Protein AF-A0AAW0JI49-F1 (afdb_monomer_lite)

Sequence (101 aa):
SPQFNYYNSVLINEKDEKGNYVELGDEFLLEPDAHFSNQRVNISLSSVQLPTNVYNKDPDILNGVYMSEALNPVFVENFQRDPTLTWQYFGSSTGFFRIYP

Foldseek 3Di:
DPLLAFQEPVQACPADPVRHRDRNNDHDQFFQDVLQVRGTFDLQAWHKYADPPDDCPPPVNSVVRVVCRVCRVVSNVVCVVPVNDDKDWDDDPSGMIIIHD

InterPro domains:
  IPR013608 VWA N-terminal [PF08399] (3-101)
  IPR051173 Voltage-dependent calcium channel subunit alpha-2/delta [PTHR10166] (8-101)

Organism: Myodes glareolus (NCBI:txid447135)

pLDDT: mean 92.13, std 10.02, range [36.12, 98.44]

Radius of gyration: 14.14 Å; chains: 1; bounding box: 35×37×39 Å

Secondary structure (DSSP, 8-state):
-------BTTTTT-B-TTSPBPTT------EEETTTTTEEE-SS--EEE--TTS-TT-HHHHHHHHHHTTHHHHHHHHHHH-TT---EEEE-TTS-EEEE-

Structure (mmCIF, N/CA/C/O backbone):
data_AF-A0AAW0JI49-F1
#
_entry.id   AF-A0AAW0JI49-F1
#
loop_
_atom_site.group_PDB
_atom_site.id
_atom_site.type_symbol
_atom_site.label_atom_id
_atom_site.label_alt_id
_atom_site.label_comp_id
_atom_site.label_asym_id
_atom_site.label_entity_id
_atom_site.label_seq_id
_atom_site.pdbx_PDB_ins_code
_atom_site.Cartn_x
_atom_site.Cartn_y
_atom_site.Cartn_z
_atom_site.occupancy
_atom_site.B_iso_or_equiv
_atom_site.auth_seq_id
_atom_site.auth_comp_id
_atom_site.auth_asym_id
_atom_site.auth_atom_id
_atom_site.pdbx_PDB_model_num
ATOM 1 N N . SER A 1 1 ? 3.681 7.645 -23.329 1.00 36.12 1 SER A N 1
ATOM 2 C CA . SER A 1 1 ? 3.910 6.564 -22.353 1.00 36.12 1 SER A CA 1
ATOM 3 C C . SER A 1 1 ? 2.718 6.515 -21.427 1.00 36.12 1 SER A C 1
ATOM 5 O O . SER A 1 1 ? 2.246 7.603 -21.108 1.00 36.12 1 SER A O 1
ATOM 7 N N . PRO A 1 2 ? 2.187 5.346 -21.032 1.00 46.12 2 PRO A N 1
ATOM 8 C CA . PRO A 1 2 ? 1.176 5.331 -19.985 1.00 46.12 2 PRO A CA 1
ATOM 9 C C . PRO A 1 2 ? 1.808 5.964 -18.743 1.00 46.12 2 PRO A C 1
ATOM 11 O O . PRO A 1 2 ? 2.937 5.631 -18.379 1.00 46.12 2 PRO A O 1
ATOM 14 N N . GLN A 1 3 ? 1.135 6.958 -18.183 1.00 55.22 3 GLN A N 1
ATOM 15 C CA . GLN A 1 3 ? 1.529 7.583 -16.932 1.00 55.22 3 GLN A CA 1
ATOM 16 C C . GLN A 1 3 ? 1.044 6.624 -15.842 1.00 55.22 3 GLN A C 1
ATOM 18 O O . GLN A 1 3 ? -0.147 6.563 -15.553 1.00 55.22 3 GLN A O 1
ATOM 23 N N . PHE A 1 4 ? 1.929 5.747 -15.370 1.00 65.00 4 PHE A N 1
ATOM 24 C CA . PHE A 1 4 ? 1.577 4.761 -14.353 1.00 65.00 4 PHE A CA 1
ATOM 25 C C . PHE A 1 4 ? 1.624 5.444 -12.986 1.00 65.00 4 PHE A C 1
ATOM 27 O O . PHE A 1 4 ? 2.675 5.498 -12.351 1.00 65.00 4 PHE A O 1
ATOM 34 N N . ASN A 1 5 ? 0.491 6.010 -12.574 1.00 76.88 5 ASN A N 1
ATOM 35 C CA . ASN A 1 5 ? 0.342 6.637 -11.268 1.00 76.88 5 ASN A CA 1
ATOM 36 C C . ASN A 1 5 ? -0.160 5.592 -10.273 1.00 76.88 5 ASN A C 1
ATOM 38 O O . ASN A 1 5 ? -1.220 5.007 -10.465 1.00 76.88 5 ASN A O 1
ATOM 42 N N . TYR A 1 6 ? 0.604 5.372 -9.211 1.00 89.44 6 TYR A N 1
ATOM 43 C CA . TYR A 1 6 ? 0.181 4.614 -8.042 1.00 89.44 6 TYR A CA 1
ATOM 44 C C . TYR A 1 6 ? 0.592 5.390 -6.790 1.00 89.44 6 TYR A C 1
ATOM 46 O O . TYR A 1 6 ? 1.561 6.150 -6.813 1.00 89.44 6 TYR A O 1
ATOM 54 N N . TYR A 1 7 ? -0.115 5.176 -5.684 1.00 92.38 7 TYR A N 1
ATOM 55 C CA . TYR A 1 7 ? 0.187 5.843 -4.419 1.00 92.38 7 TYR A CA 1
ATOM 56 C C . TYR A 1 7 ? 1.375 5.172 -3.733 1.00 92.38 7 TYR A C 1
ATOM 58 O O . TYR A 1 7 ? 1.233 4.096 -3.154 1.00 92.38 7 TYR A O 1
ATOM 66 N N . ASN A 1 8 ? 2.559 5.779 -3.816 1.00 93.50 8 ASN A N 1
ATOM 67 C CA . ASN A 1 8 ? 3.743 5.282 -3.122 1.00 93.50 8 ASN A CA 1
ATOM 68 C C . ASN A 1 8 ? 3.659 5.640 -1.634 1.00 93.50 8 ASN A C 1
ATOM 70 O O . ASN A 1 8 ? 3.657 6.819 -1.293 1.00 93.50 8 ASN A O 1
ATOM 74 N N . SER A 1 9 ? 3.645 4.642 -0.750 1.00 93.75 9 SER A N 1
ATOM 75 C CA . SER A 1 9 ? 3.434 4.835 0.693 1.00 93.75 9 SER A CA 1
ATOM 76 C C . SER A 1 9 ? 4.450 5.774 1.364 1.00 93.75 9 SER A C 1
ATOM 78 O O . SER A 1 9 ? 4.156 6.323 2.421 1.00 93.75 9 SER A O 1
ATOM 80 N N . VAL A 1 10 ? 5.630 5.980 0.767 1.00 91.62 10 VAL A N 1
ATOM 81 C CA . VAL A 1 10 ? 6.659 6.908 1.270 1.00 91.62 10 VAL A CA 1
ATOM 82 C C . VAL A 1 10 ? 6.454 8.335 0.755 1.00 91.62 10 VAL A C 1
ATOM 84 O O . VAL A 1 10 ? 6.858 9.279 1.424 1.00 91.62 10 VAL A O 1
ATOM 87 N N . LEU A 1 11 ? 5.863 8.496 -0.431 1.00 93.00 11 LEU A N 1
ATOM 88 C CA . LEU A 1 11 ? 5.802 9.779 -1.139 1.00 93.00 11 LEU A CA 1
ATOM 89 C C . LEU A 1 11 ? 4.409 10.407 -1.145 1.00 93.00 11 LEU A C 1
ATOM 91 O O . LEU A 1 11 ? 4.304 11.575 -1.498 1.00 93.00 11 LEU A O 1
ATOM 95 N N . ILE A 1 12 ? 3.352 9.673 -0.779 1.00 94.31 12 ILE A N 1
ATOM 96 C CA . ILE A 1 12 ? 1.986 10.212 -0.739 1.00 94.31 12 ILE A CA 1
ATOM 97 C C . ILE A 1 12 ? 1.939 11.574 -0.040 1.0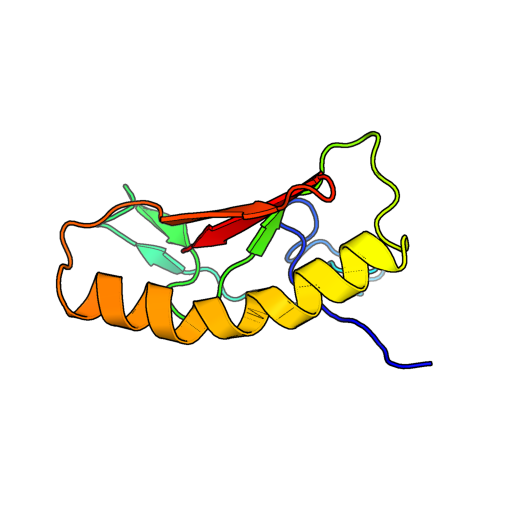0 94.31 12 ILE A C 1
ATOM 99 O O . ILE A 1 12 ? 2.419 11.737 1.080 1.00 94.31 12 ILE A O 1
ATOM 103 N N . ASN A 1 13 ? 1.311 12.546 -0.699 1.00 95.44 13 ASN A N 1
ATOM 104 C CA . ASN A 1 13 ? 1.185 13.928 -0.240 1.00 95.44 13 ASN A CA 1
ATOM 105 C C . ASN A 1 13 ? 2.493 14.738 -0.122 1.00 95.44 13 ASN A C 1
ATOM 107 O O . ASN A 1 13 ? 2.435 15.887 0.325 1.00 95.44 13 ASN A O 1
ATOM 111 N N . GLU A 1 14 ? 3.643 14.203 -0.537 1.00 95.25 14 GLU A N 1
ATOM 112 C CA . GLU A 1 14 ? 4.918 14.923 -0.524 1.00 95.25 14 GLU A CA 1
ATOM 113 C C . GLU A 1 14 ? 4.947 15.997 -1.620 1.00 95.25 14 GLU A C 1
ATOM 115 O O . GLU A 1 14 ? 4.622 15.751 -2.789 1.00 95.25 14 GLU A O 1
ATOM 120 N N . LYS A 1 15 ? 5.357 17.211 -1.242 1.00 95.56 15 LYS A N 1
ATOM 121 C CA . LYS A 1 15 ? 5.436 18.373 -2.135 1.00 95.56 15 LYS A CA 1
ATOM 122 C C . LYS A 1 15 ? 6.852 18.929 -2.192 1.00 95.56 15 LYS A C 1
ATOM 124 O O . LYS A 1 15 ? 7.551 18.968 -1.187 1.00 95.56 15 LYS A O 1
ATOM 129 N N . ASP A 1 16 ? 7.247 19.405 -3.368 1.00 95.94 16 ASP A N 1
ATOM 130 C CA . ASP A 1 16 ? 8.495 20.133 -3.567 1.00 95.94 16 ASP A CA 1
ATOM 131 C C . ASP A 1 16 ? 8.454 21.538 -2.931 1.00 95.94 16 ASP A C 1
ATOM 133 O O . ASP A 1 16 ? 7.416 22.029 -2.481 1.00 95.94 16 ASP A O 1
ATOM 137 N N . GLU A 1 17 ? 9.594 22.234 -2.936 1.00 96.81 17 GLU A N 1
ATOM 138 C CA . GLU A 1 17 ? 9.723 23.603 -2.406 1.00 96.81 17 GLU A CA 1
ATOM 139 C C . GLU A 1 17 ? 8.807 24.627 -3.105 1.00 96.81 17 GLU A C 1
ATOM 141 O O . GLU A 1 17 ? 8.570 25.717 -2.585 1.00 96.81 17 GLU A O 1
ATOM 146 N N . LYS A 1 18 ? 8.293 24.296 -4.296 1.00 96.25 18 LYS A N 1
ATOM 147 C CA . LYS A 1 18 ? 7.379 25.132 -5.082 1.00 96.25 18 LYS A CA 1
ATOM 148 C C . LYS A 1 18 ? 5.909 24.781 -4.822 1.00 96.25 18 LYS A C 1
ATOM 150 O O . LYS A 1 18 ? 5.033 25.430 -5.391 1.00 96.25 18 LYS A O 1
ATOM 155 N N . GLY A 1 19 ? 5.634 23.790 -3.971 1.00 95.62 19 GLY A N 1
ATOM 156 C CA . GLY A 1 19 ? 4.295 23.329 -3.616 1.00 95.62 19 GLY A CA 1
ATOM 157 C C . GLY A 1 19 ? 3.662 22.352 -4.612 1.00 95.62 19 GLY A C 1
ATOM 158 O O . GLY A 1 19 ? 2.470 22.066 -4.478 1.00 95.62 19 GLY A O 1
ATOM 159 N N . ASN A 1 20 ? 4.415 21.836 -5.589 1.00 95.06 20 ASN A N 1
ATOM 160 C CA . ASN A 1 20 ? 3.937 20.803 -6.514 1.00 95.06 20 ASN A CA 1
ATOM 161 C C . ASN A 1 20 ? 4.165 19.417 -5.912 1.00 95.06 20 ASN A C 1
ATOM 163 O O . ASN A 1 20 ? 5.165 19.206 -5.232 1.00 95.06 20 ASN A O 1
ATOM 167 N N . TYR A 1 21 ? 3.284 18.456 -6.192 1.00 92.94 21 TYR A N 1
ATOM 168 C CA . TYR A 1 21 ? 3.533 17.067 -5.804 1.00 92.94 21 TYR A CA 1
ATOM 169 C C . TYR A 1 21 ? 4.787 16.523 -6.492 1.00 92.94 21 TYR A C 1
ATOM 171 O O . TYR A 1 21 ? 5.021 16.779 -7.679 1.00 92.94 21 TYR A O 1
ATOM 179 N N . VAL A 1 22 ? 5.596 15.778 -5.739 1.00 91.94 22 VAL A N 1
ATOM 180 C CA . VAL A 1 22 ? 6.737 15.045 -6.303 1.00 91.94 22 VAL A CA 1
ATOM 181 C C . VAL A 1 22 ? 6.245 13.884 -7.177 1.00 91.94 22 VAL A C 1
ATOM 183 O O . VAL A 1 22 ? 5.076 13.503 -7.133 1.00 91.94 22 VAL A O 1
ATOM 186 N N . GLU A 1 23 ? 7.126 13.289 -7.985 1.00 87.69 23 GLU A N 1
ATOM 187 C CA . GLU A 1 23 ? 6.778 12.085 -8.753 1.00 87.69 23 GLU A CA 1
ATOM 188 C C . GLU A 1 23 ? 6.292 10.969 -7.803 1.00 87.69 23 GLU A C 1
ATOM 190 O O . GLU A 1 23 ? 6.989 10.638 -6.847 1.00 87.69 23 GLU A O 1
ATOM 195 N N . LEU A 1 24 ? 5.106 10.396 -8.072 1.00 87.88 24 LEU A N 1
ATOM 196 C CA . LEU A 1 24 ? 4.382 9.435 -7.211 1.00 87.88 24 LEU A CA 1
ATOM 197 C C . LEU A 1 24 ? 3.904 9.984 -5.855 1.00 87.88 24 LEU A C 1
ATOM 199 O O . LEU A 1 24 ? 3.431 9.212 -5.019 1.00 87.88 24 LEU A O 1
ATOM 203 N N . GLY A 1 25 ? 4.016 11.294 -5.638 1.00 87.75 25 GLY A N 1
ATOM 204 C CA . GLY A 1 25 ? 3.564 11.960 -4.421 1.00 87.75 25 GLY A CA 1
ATOM 205 C C . GLY A 1 25 ? 2.153 12.530 -4.488 1.00 87.75 25 GLY A C 1
ATOM 206 O O . GLY A 1 25 ? 1.801 13.326 -3.623 1.00 87.75 25 GLY A O 1
ATOM 207 N N . ASP A 1 26 ? 1.372 12.140 -5.503 1.00 89.62 26 ASP A N 1
ATOM 208 C CA . ASP A 1 26 ? -0.004 12.588 -5.747 1.00 89.62 26 ASP A CA 1
ATOM 209 C C . ASP A 1 26 ? -0.863 12.639 -4.471 1.00 89.62 26 ASP A C 1
ATOM 211 O O . ASP A 1 26 ? -0.636 11.916 -3.494 1.00 89.62 26 ASP A O 1
ATOM 215 N N . GLU A 1 27 ? -1.890 13.494 -4.502 1.00 93.31 27 GLU A N 1
ATOM 216 C CA . GLU A 1 27 ? -2.813 13.652 -3.382 1.00 93.31 27 GLU A CA 1
ATOM 217 C C . GLU A 1 27 ? -3.468 12.319 -3.010 1.00 93.31 27 GLU A C 1
ATOM 219 O O . GLU A 1 27 ? -4.150 11.679 -3.815 1.00 93.31 27 GLU A O 1
ATOM 224 N N . PHE A 1 28 ? -3.290 11.937 -1.750 1.00 94.56 28 PHE A N 1
ATOM 225 C CA . PHE A 1 28 ? -3.904 10.769 -1.152 1.00 94.56 28 PHE A CA 1
ATOM 226 C C . PHE A 1 28 ? -4.636 11.211 0.109 1.00 94.56 28 PHE A C 1
ATOM 228 O O . PHE A 1 28 ? -4.017 11.547 1.122 1.00 94.56 28 PHE A O 1
ATOM 235 N N . LEU A 1 29 ? -5.967 11.262 0.032 1.00 95.69 29 LEU A N 1
ATOM 236 C CA . LEU A 1 29 ? -6.800 11.723 1.138 1.00 95.69 29 LEU A CA 1
ATOM 237 C C . LEU A 1 29 ? -6.679 10.748 2.309 1.00 95.69 29 LEU A C 1
ATOM 239 O O . LEU A 1 29 ? -7.007 9.571 2.175 1.00 95.69 29 LEU A O 1
ATOM 243 N N . LEU A 1 30 ? -6.192 11.248 3.441 1.00 96.94 30 LEU A N 1
ATOM 244 C CA . LEU A 1 30 ? -6.030 10.475 4.663 1.00 96.94 30 LEU A CA 1
ATOM 245 C C . LEU A 1 30 ? -6.849 11.113 5.780 1.00 96.94 30 LEU A C 1
ATOM 247 O O . LEU A 1 30 ? -6.648 12.286 6.117 1.00 96.94 30 LEU A O 1
ATOM 251 N N . GLU A 1 31 ? -7.716 10.321 6.395 1.00 97.56 31 GLU A N 1
ATOM 252 C CA . GLU A 1 31 ? -8.583 10.757 7.487 1.00 97.56 31 GLU A CA 1
ATOM 253 C C . GLU A 1 31 ? -8.253 9.982 8.767 1.00 97.56 31 GLU A C 1
ATOM 255 O O . GLU A 1 31 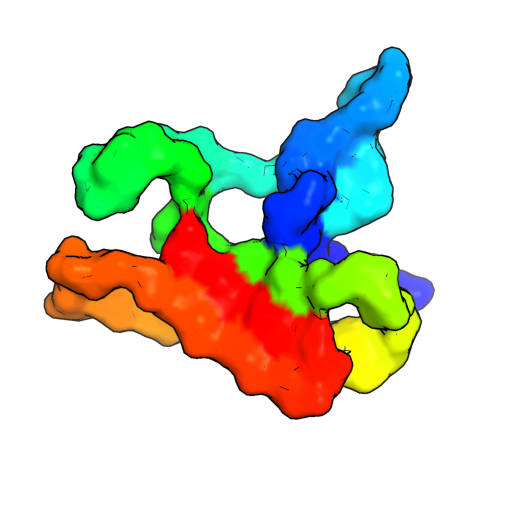? -7.899 8.803 8.692 1.00 97.56 31 GLU A O 1
ATOM 260 N N . PRO A 1 32 ? -8.302 10.620 9.953 1.00 97.88 32 PRO A N 1
ATOM 261 C CA . PRO A 1 32 ? -8.139 9.906 11.213 1.00 97.88 32 PRO A CA 1
ATOM 262 C C . PRO A 1 32 ? -9.250 8.872 11.386 1.00 97.88 32 PRO A C 1
ATOM 264 O O . PRO A 1 32 ? -10.427 9.226 11.345 1.00 97.88 32 PRO A O 1
ATOM 267 N N . ASP A 1 33 ? -8.876 7.625 11.655 1.00 97.12 33 ASP A N 1
ATOM 268 C CA . ASP A 1 33 ? -9.834 6.545 11.875 1.00 97.12 33 ASP A CA 1
ATOM 269 C C . ASP A 1 33 ? -9.628 5.895 13.253 1.00 97.12 33 ASP A C 1
ATOM 271 O O . ASP A 1 33 ? -8.540 5.415 13.585 1.00 97.12 33 ASP A O 1
ATOM 275 N N . ALA A 1 34 ? -10.679 5.883 14.079 1.00 96.19 34 ALA A N 1
ATOM 276 C CA . ALA A 1 34 ? -10.630 5.358 15.443 1.00 96.19 34 ALA A CA 1
ATOM 277 C C . ALA A 1 34 ? -10.321 3.852 15.501 1.00 96.19 34 ALA A C 1
ATOM 279 O O . ALA A 1 34 ? -9.680 3.401 16.453 1.00 96.19 34 ALA A O 1
ATOM 280 N N . HIS A 1 35 ? -10.726 3.086 14.485 1.00 96.38 35 HIS A N 1
ATOM 281 C CA . HIS A 1 35 ? -10.429 1.658 14.365 1.00 96.38 35 HIS A CA 1
ATOM 282 C C . HIS A 1 35 ? -8.929 1.412 14.176 1.00 96.38 35 HIS A C 1
ATOM 284 O O . HIS A 1 35 ? -8.354 0.495 14.761 1.00 96.38 35 HIS A O 1
ATOM 290 N N . PHE A 1 36 ? -8.255 2.313 13.461 1.00 96.31 36 PHE A N 1
ATOM 291 C CA . PHE A 1 36 ? -6.807 2.288 13.251 1.00 96.31 36 PHE A CA 1
ATOM 292 C C . PHE A 1 36 ? -6.051 3.139 14.277 1.00 96.31 36 PHE A C 1
ATOM 294 O O . PHE A 1 36 ? -5.010 3.718 13.979 1.00 96.31 36 PHE A O 1
ATOM 301 N N . SER A 1 37 ? -6.545 3.213 15.518 1.00 96.00 37 SER A N 1
ATOM 302 C CA . SER A 1 37 ? -5.899 3.970 16.605 1.00 96.00 37 SER A CA 1
ATOM 303 C C . SER A 1 37 ? -5.707 5.462 16.281 1.00 96.00 37 SER A C 1
ATOM 305 O O . SER A 1 37 ? -4.701 6.063 16.659 1.00 96.00 37 SER A O 1
ATOM 307 N N . ASN A 1 38 ? -6.672 6.060 15.574 1.00 96.19 38 ASN A N 1
ATOM 308 C CA . ASN A 1 38 ? -6.648 7.431 15.048 1.00 96.19 38 ASN A CA 1
ATOM 309 C C . ASN A 1 38 ? -5.489 7.716 14.078 1.00 96.19 38 ASN A C 1
ATOM 311 O O . ASN A 1 38 ? -5.151 8.881 13.844 1.00 96.19 38 ASN A O 1
ATOM 315 N N . GLN A 1 39 ? -4.879 6.675 13.500 1.00 96.75 39 GLN A N 1
ATOM 316 C CA . GLN A 1 39 ? -3.968 6.852 12.376 1.00 96.75 39 GLN A CA 1
ATOM 317 C C . GLN A 1 39 ? -4.738 7.417 11.184 1.00 96.75 39 GLN A C 1
ATOM 319 O O . GLN A 1 39 ? -5.922 7.141 10.992 1.00 96.75 39 GLN A O 1
ATOM 324 N N . ARG A 1 40 ? -4.051 8.254 10.406 1.00 96.94 40 ARG A N 1
ATOM 325 C CA . ARG A 1 40 ? -4.601 8.825 9.182 1.00 96.94 40 ARG A CA 1
ATOM 326 C C . ARG A 1 40 ? -4.469 7.791 8.069 1.00 96.94 40 ARG A C 1
ATOM 328 O O . ARG A 1 40 ? -3.347 7.501 7.668 1.00 96.94 40 ARG A O 1
ATOM 335 N N . VAL A 1 41 ? -5.592 7.251 7.609 1.00 97.25 41 VAL A N 1
ATOM 336 C CA . VAL A 1 41 ? -5.665 6.139 6.643 1.00 97.25 41 VAL A CA 1
ATOM 337 C C . VAL A 1 41 ? -6.621 6.473 5.496 1.00 97.25 41 VAL A C 1
ATOM 339 O O . VAL A 1 41 ? -7.371 7.449 5.577 1.00 97.25 41 VAL A O 1
ATOM 342 N N . ASN A 1 42 ? -6.604 5.673 4.425 1.00 97.44 42 ASN A N 1
ATOM 343 C CA . ASN A 1 42 ? -7.567 5.771 3.328 1.00 97.44 42 ASN A CA 1
ATOM 344 C C . ASN A 1 42 ? -8.367 4.469 3.201 1.00 97.44 42 ASN A C 1
ATOM 346 O O . ASN A 1 42 ? -7.883 3.466 2.695 1.00 97.44 42 ASN A O 1
ATOM 350 N N . ILE A 1 43 ? -9.634 4.491 3.605 1.00 96.31 43 ILE A N 1
ATOM 351 C CA . ILE A 1 43 ? -10.505 3.303 3.571 1.00 96.31 43 ILE A CA 1
ATOM 352 C C . ILE A 1 43 ? -11.154 3.039 2.198 1.00 96.31 43 ILE A C 1
ATOM 354 O O . ILE A 1 43 ? -12.111 2.278 2.094 1.00 96.31 43 ILE A O 1
ATOM 358 N N . SER A 1 44 ? -10.683 3.697 1.136 1.00 94.88 44 SER A N 1
ATOM 359 C CA . SER A 1 44 ? -11.183 3.522 -0.238 1.00 94.88 44 SER A CA 1
ATOM 360 C C . SER A 1 44 ? -10.127 2.964 -1.194 1.00 94.88 44 SER A C 1
ATOM 362 O O . SER A 1 44 ? -10.475 2.352 -2.203 1.00 94.88 44 SER A O 1
ATOM 364 N N . LEU A 1 45 ? -8.844 3.183 -0.908 1.00 95.88 45 LEU A N 1
ATOM 365 C CA . LEU A 1 45 ? -7.723 2.874 -1.789 1.00 95.88 45 LEU A CA 1
ATOM 366 C C . LEU A 1 45 ? -6.544 2.330 -0.983 1.00 95.88 45 LEU A C 1
ATOM 368 O O . LEU A 1 45 ? -6.347 2.697 0.166 1.00 95.88 45 LEU A O 1
ATOM 372 N N . SER A 1 46 ? -5.732 1.488 -1.617 1.00 97.00 46 SER A N 1
ATOM 373 C CA . SER A 1 46 ? -4.462 1.007 -1.066 1.00 97.00 46 SER A CA 1
ATOM 374 C C . SER A 1 46 ? -3.269 1.826 -1.558 1.00 97.00 46 SER A C 1
ATOM 376 O O . SER A 1 46 ? -3.306 2.431 -2.634 1.00 97.00 46 SER A O 1
ATOM 378 N N . SER A 1 47 ? -2.174 1.764 -0.804 1.00 96.56 47 SER A N 1
ATOM 379 C CA . SER A 1 47 ? -0.865 2.292 -1.202 1.00 96.56 47 SER A CA 1
ATOM 380 C C . SER A 1 47 ? 0.132 1.166 -1.502 1.00 96.56 47 SER A C 1
ATOM 382 O O . SER A 1 47 ? -0.107 -0.004 -1.188 1.00 96.56 47 SER A O 1
ATOM 384 N N . VAL A 1 48 ? 1.241 1.503 -2.161 1.00 96.38 48 VAL A N 1
ATOM 385 C CA . VAL A 1 48 ? 2.307 0.574 -2.548 1.00 96.38 48 VAL A CA 1
ATOM 386 C C . VAL A 1 48 ? 3.618 0.967 -1.878 1.00 96.38 48 VAL A C 1
ATOM 388 O O . VAL A 1 48 ? 4.143 2.059 -2.100 1.00 96.38 48 VAL A O 1
ATOM 391 N N . GLN A 1 49 ? 4.194 0.027 -1.136 1.00 94.12 49 GLN A N 1
ATOM 392 C CA . GLN A 1 49 ? 5.514 0.141 -0.530 1.00 94.12 49 GLN A CA 1
ATOM 393 C C . GLN A 1 49 ? 6.535 -0.633 -1.366 1.00 94.12 49 GLN A C 1
ATOM 395 O O . GLN A 1 49 ? 6.386 -1.836 -1.599 1.00 94.12 49 GLN A O 1
ATOM 400 N N . LEU A 1 50 ? 7.614 0.047 -1.755 1.00 92.00 50 LEU A N 1
ATOM 401 C CA . LEU A 1 50 ? 8.797 -0.574 -2.343 1.00 92.00 50 LEU A CA 1
ATOM 402 C C . LEU A 1 50 ? 9.967 -0.495 -1.350 1.00 92.00 50 LEU A C 1
ATOM 404 O O . LEU A 1 50 ? 10.132 0.529 -0.679 1.00 92.00 50 LEU A O 1
ATOM 408 N N . PRO A 1 51 ? 10.806 -1.537 -1.243 1.00 85.38 51 PRO A N 1
ATOM 409 C CA . PRO A 1 51 ? 12.104 -1.431 -0.589 1.00 85.38 51 PRO A CA 1
ATOM 410 C C . PRO A 1 51 ? 12.983 -0.365 -1.262 1.00 85.38 51 PRO A C 1
ATOM 412 O O . PRO A 1 51 ? 12.921 -0.157 -2.471 1.00 85.38 51 PRO A O 1
ATOM 415 N N . THR A 1 52 ? 13.851 0.294 -0.494 1.00 75.12 52 THR A N 1
ATOM 416 C CA . THR A 1 52 ? 14.670 1.428 -0.972 1.00 75.12 52 THR A CA 1
ATOM 417 C C . THR A 1 52 ? 15.711 1.062 -2.033 1.00 75.12 52 THR A C 1
ATOM 419 O O . THR A 1 52 ? 16.218 1.942 -2.722 1.00 75.12 52 THR A O 1
ATOM 422 N N . ASN A 1 53 ? 16.042 -0.221 -2.181 1.00 77.50 53 ASN A N 1
ATOM 423 C CA . ASN A 1 53 ? 16.968 -0.734 -3.191 1.00 77.50 53 ASN A CA 1
ATOM 424 C C . ASN A 1 53 ? 16.278 -1.155 -4.501 1.00 77.50 53 ASN A C 1
ATOM 426 O O . ASN A 1 53 ? 16.947 -1.673 -5.394 1.00 77.50 53 ASN A O 1
ATOM 430 N N . VAL A 1 54 ? 14.961 -0.968 -4.613 1.00 78.31 54 VAL A N 1
ATOM 431 C CA . VAL A 1 54 ? 14.167 -1.380 -5.770 1.00 78.31 54 VAL A CA 1
ATOM 432 C C . VAL A 1 54 ? 13.902 -0.189 -6.692 1.00 78.31 54 VAL A C 1
ATOM 434 O O . VAL A 1 54 ? 13.474 0.878 -6.252 1.00 78.31 54 VAL A O 1
ATOM 437 N N . TYR A 1 55 ? 14.134 -0.374 -7.994 1.00 80.38 55 TYR A N 1
ATOM 438 C CA . TYR A 1 55 ? 13.850 0.650 -8.996 1.00 80.38 55 TYR A CA 1
ATOM 439 C C . TYR A 1 55 ? 12.348 0.705 -9.302 1.00 80.38 55 TYR A C 1
ATOM 441 O O . TYR A 1 55 ? 11.779 -0.214 -9.882 1.00 80.38 55 TYR A O 1
ATOM 449 N N . ASN A 1 56 ? 11.700 1.807 -8.933 1.00 79.69 56 ASN A N 1
ATOM 450 C CA . ASN A 1 56 ? 10.249 1.987 -9.049 1.00 79.69 56 ASN A CA 1
ATOM 451 C C . ASN A 1 56 ? 9.708 2.069 -10.488 1.00 79.69 56 ASN A C 1
ATOM 453 O O . ASN A 1 56 ? 8.498 1.994 -10.676 1.00 79.69 56 ASN A O 1
ATOM 457 N N . LYS A 1 57 ? 10.575 2.222 -11.498 1.00 83.62 57 LYS A N 1
ATOM 458 C CA . LYS A 1 57 ? 10.187 2.240 -12.922 1.00 83.62 57 LYS A CA 1
ATOM 459 C C . LYS A 1 57 ? 10.524 0.935 -13.647 1.00 83.62 57 LYS A C 1
ATOM 461 O O . LYS A 1 57 ? 10.474 0.894 -14.875 1.00 83.62 57 LYS A O 1
ATOM 466 N N . ASP A 1 58 ? 10.888 -0.114 -12.911 1.00 88.81 58 ASP A N 1
ATOM 467 C CA . ASP A 1 58 ? 11.062 -1.447 -13.481 1.00 88.81 58 ASP A CA 1
ATOM 468 C C . ASP A 1 58 ? 9.724 -1.947 -14.075 1.00 88.81 58 ASP A C 1
ATOM 470 O O . ASP A 1 58 ? 8.705 -1.922 -13.373 1.00 88.81 58 ASP A O 1
ATOM 474 N N . PRO A 1 59 ? 9.687 -2.389 -15.347 1.00 90.12 59 PRO A N 1
ATOM 475 C CA . PRO A 1 59 ? 8.461 -2.854 -15.988 1.00 90.12 59 PRO A CA 1
ATOM 476 C C . PRO A 1 59 ? 7.742 -3.983 -15.241 1.00 90.12 59 PRO A C 1
ATOM 478 O O . PRO A 1 59 ? 6.512 -3.986 -15.210 1.00 90.12 59 PRO A O 1
ATOM 481 N N . ASP A 1 60 ? 8.464 -4.918 -14.621 1.00 91.31 60 ASP A N 1
ATOM 482 C CA . ASP A 1 60 ? 7.849 -6.052 -13.919 1.00 91.31 60 ASP A CA 1
ATOM 483 C C . ASP A 1 60 ? 7.158 -5.599 -12.628 1.00 91.31 60 ASP A C 1
ATOM 485 O O . ASP A 1 60 ? 6.095 -6.106 -12.251 1.00 91.31 60 ASP A O 1
ATOM 489 N N . ILE A 1 61 ? 7.722 -4.585 -11.974 1.00 91.56 61 ILE A N 1
ATOM 490 C CA . ILE A 1 61 ? 7.106 -3.944 -10.813 1.00 91.56 61 ILE A CA 1
ATOM 491 C C . ILE A 1 61 ? 5.889 -3.142 -11.241 1.00 91.56 61 ILE A C 1
ATOM 493 O O . ILE A 1 61 ? 4.822 -3.331 -10.664 1.00 91.56 61 ILE A O 1
ATOM 497 N N . LEU A 1 62 ? 6.013 -2.299 -12.268 1.00 91.88 62 LEU A N 1
ATOM 498 C CA . LEU A 1 62 ? 4.901 -1.486 -12.763 1.00 91.88 62 LEU A CA 1
ATOM 499 C C . LEU A 1 62 ? 3.718 -2.355 -13.207 1.00 91.88 62 LEU A C 1
ATOM 501 O O . LEU A 1 62 ? 2.576 -2.068 -12.851 1.00 91.88 62 LEU A O 1
ATOM 505 N N . ASN A 1 63 ? 3.988 -3.455 -13.914 1.00 93.00 63 ASN A N 1
ATOM 506 C CA . ASN A 1 63 ? 2.961 -4.410 -14.320 1.00 93.00 63 ASN A CA 1
ATOM 507 C C . ASN A 1 63 ? 2.298 -5.075 -13.109 1.00 93.00 63 ASN A C 1
ATOM 509 O O . ASN A 1 63 ? 1.073 -5.166 -13.055 1.00 93.00 63 ASN A O 1
ATOM 513 N N . GLY A 1 64 ? 3.080 -5.516 -12.118 1.00 94.38 64 GLY A N 1
ATOM 514 C CA . GLY A 1 64 ? 2.530 -6.107 -10.898 1.00 94.38 64 GLY A CA 1
ATOM 515 C C . GLY A 1 64 ? 1.705 -5.108 -10.080 1.00 94.38 64 GLY A C 1
ATOM 516 O O . GLY A 1 64 ? 0.622 -5.445 -9.592 1.00 94.38 64 GLY A O 1
ATOM 517 N N . VAL A 1 65 ? 2.172 -3.864 -9.959 1.00 94.56 65 VAL A N 1
ATOM 518 C CA . VAL A 1 65 ? 1.446 -2.776 -9.295 1.00 94.56 65 VAL A CA 1
ATOM 519 C C . VAL A 1 65 ? 0.116 -2.543 -9.998 1.00 94.56 65 VAL A C 1
ATOM 521 O O . VAL A 1 65 ? -0.915 -2.618 -9.336 1.00 94.56 65 VAL A O 1
ATOM 524 N N . TYR A 1 66 ? 0.124 -2.377 -11.320 1.00 93.81 66 TYR A N 1
ATOM 525 C CA . TYR A 1 66 ? -1.084 -2.180 -12.119 1.00 93.81 66 TYR A CA 1
ATOM 526 C C . TYR A 1 66 ? -2.071 -3.351 -11.981 1.00 93.81 66 TYR A C 1
ATOM 528 O O . TYR A 1 66 ? -3.238 -3.153 -11.658 1.00 93.81 66 TYR A O 1
ATOM 536 N N . MET A 1 67 ? -1.608 -4.596 -12.125 1.00 94.44 67 MET A N 1
ATOM 537 C CA . MET A 1 67 ? -2.467 -5.781 -11.981 1.00 94.44 67 MET A CA 1
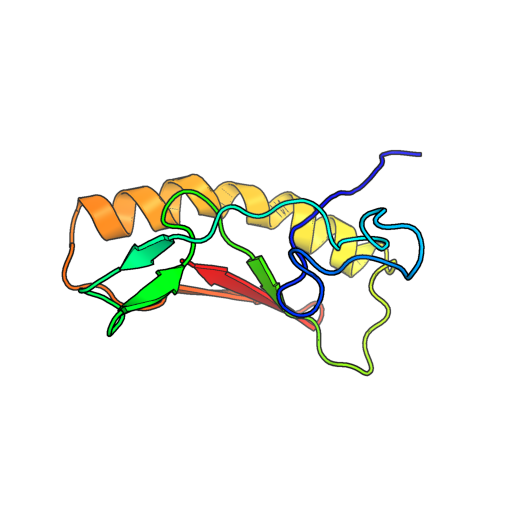ATOM 538 C C . MET A 1 67 ? -3.073 -5.904 -10.579 1.00 94.44 67 MET A C 1
ATOM 540 O O . MET A 1 67 ? -4.232 -6.289 -10.427 1.00 94.44 67 MET A O 1
ATOM 544 N N . SER A 1 68 ? -2.307 -5.561 -9.542 1.00 96.62 68 SER A N 1
ATOM 545 C CA . SER A 1 68 ? -2.773 -5.651 -8.156 1.00 96.62 68 SER A CA 1
ATOM 546 C C . SER A 1 68 ? -3.749 -4.540 -7.753 1.00 96.62 68 SER A C 1
ATOM 548 O O . SER A 1 68 ? -4.339 -4.640 -6.680 1.00 96.62 68 SER A O 1
ATOM 550 N N . GLU A 1 69 ? -3.989 -3.514 -8.582 1.00 95.25 69 GLU A N 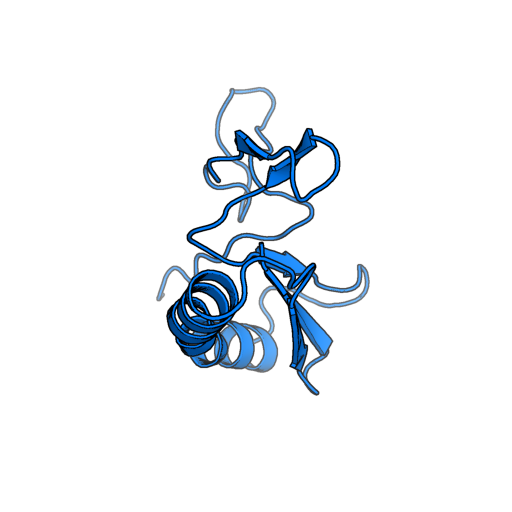1
ATOM 551 C CA . GLU A 1 69 ? -5.038 -2.510 -8.319 1.00 95.25 69 GLU A CA 1
ATOM 552 C C . GLU A 1 69 ? -6.433 -3.134 -8.219 1.00 95.25 69 GLU A C 1
ATOM 554 O O . GLU A 1 69 ? -7.275 -2.646 -7.462 1.00 95.25 69 GLU A O 1
ATOM 559 N N . ALA A 1 70 ? -6.654 -4.264 -8.898 1.00 96.19 70 ALA A N 1
ATOM 560 C CA . ALA A 1 70 ? -7.885 -5.043 -8.807 1.00 96.19 70 ALA A CA 1
ATOM 561 C C . ALA A 1 70 ? -8.188 -5.554 -7.381 1.00 96.19 70 ALA A C 1
ATOM 563 O O . ALA A 1 70 ? -9.310 -5.979 -7.113 1.00 96.19 70 ALA A O 1
ATOM 564 N N . LEU A 1 71 ? -7.221 -5.495 -6.456 1.00 97.75 71 LEU A N 1
ATOM 565 C CA . LEU A 1 71 ? -7.413 -5.862 -5.052 1.00 97.75 71 LEU A CA 1
ATOM 566 C C . LEU A 1 71 ? -8.075 -4.760 -4.215 1.00 97.75 71 LEU A C 1
ATOM 568 O O . LEU A 1 71 ? -8.628 -5.082 -3.170 1.00 97.75 71 LEU A O 1
ATOM 572 N N . ASN A 1 72 ? -8.076 -3.495 -4.658 1.00 97.44 72 ASN A N 1
ATOM 573 C CA . ASN A 1 72 ? -8.747 -2.399 -3.941 1.00 97.44 72 ASN A CA 1
ATOM 574 C C . ASN A 1 72 ? -10.208 -2.727 -3.570 1.00 97.44 72 ASN A C 1
ATOM 576 O O . ASN A 1 72 ? -10.526 -2.696 -2.380 1.00 97.44 72 ASN A O 1
ATOM 580 N N . PRO A 1 73 ? -11.099 -3.098 -4.517 1.00 98.06 73 PRO A N 1
ATOM 581 C CA . PRO A 1 73 ? -12.481 -3.432 -4.173 1.00 98.06 73 PRO A CA 1
ATOM 582 C C . PRO A 1 73 ? -12.585 -4.650 -3.249 1.00 98.06 73 PRO A C 1
ATOM 584 O O . PRO A 1 73 ? -13.461 -4.678 -2.394 1.00 98.06 73 PRO A O 1
ATOM 587 N N . VAL A 1 74 ? -11.672 -5.621 -3.366 1.00 98.38 74 VAL A N 1
ATOM 588 C CA . VAL A 1 74 ? -11.649 -6.811 -2.500 1.00 98.38 74 VAL A CA 1
ATOM 589 C C . VAL A 1 74 ? -11.287 -6.435 -1.062 1.00 98.38 74 VAL A C 1
ATOM 591 O O . VAL A 1 74 ? -11.928 -6.905 -0.125 1.00 98.38 74 VAL A O 1
ATOM 594 N N . PHE A 1 75 ? -10.289 -5.569 -0.867 1.00 98.44 75 PHE A N 1
ATOM 595 C CA . PHE A 1 75 ? -9.910 -5.089 0.462 1.00 98.44 75 PHE A CA 1
ATOM 596 C C . PHE A 1 75 ? -11.037 -4.297 1.129 1.00 98.44 75 PHE A C 1
ATOM 598 O O . PHE A 1 75 ? -11.327 -4.519 2.309 1.00 98.44 75 PHE A O 1
ATOM 605 N N . VAL A 1 76 ? -11.698 -3.426 0.362 1.00 98.19 76 VAL A N 1
ATOM 606 C CA . VAL A 1 76 ? -12.853 -2.649 0.825 1.00 98.19 76 VAL A CA 1
ATOM 607 C C . VAL A 1 76 ? -14.021 -3.573 1.180 1.00 98.19 76 VAL A C 1
ATOM 609 O O . VAL A 1 76 ? -14.572 -3.452 2.270 1.00 98.19 76 VAL A O 1
ATOM 612 N N . GLU A 1 77 ? -14.372 -4.532 0.318 1.00 98.38 77 GLU A N 1
ATOM 613 C CA . GLU A 1 77 ? -15.447 -5.500 0.580 1.00 98.38 77 GLU A CA 1
ATOM 614 C C . GLU A 1 77 ? -15.158 -6.337 1.833 1.00 98.38 77 GLU A C 1
ATOM 616 O O . GLU A 1 77 ? -16.040 -6.528 2.672 1.00 98.38 77 GLU A O 1
ATOM 621 N N . ASN A 1 78 ? -13.915 -6.794 2.006 1.00 98.44 78 ASN A N 1
ATOM 622 C CA . ASN A 1 78 ? -13.508 -7.522 3.204 1.00 98.44 78 ASN A CA 1
ATOM 623 C C . ASN A 1 78 ? -13.731 -6.688 4.469 1.00 98.44 78 ASN A C 1
ATOM 625 O O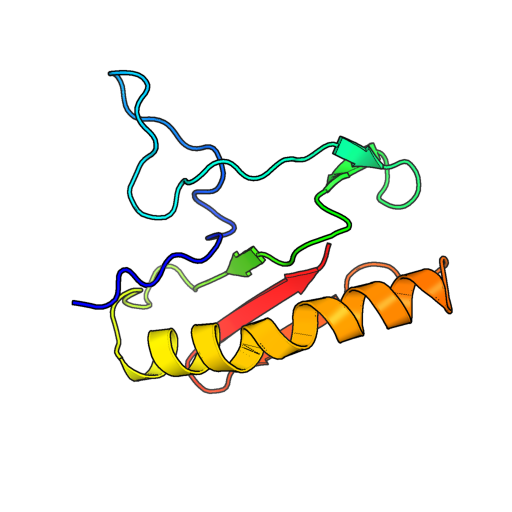 . ASN A 1 78 ? -14.319 -7.199 5.421 1.00 98.44 78 ASN A O 1
ATOM 629 N N . PHE A 1 79 ? -13.310 -5.419 4.467 1.00 97.75 79 PHE A N 1
ATOM 630 C CA . PHE A 1 79 ? -13.484 -4.515 5.606 1.00 97.75 79 PHE A CA 1
ATOM 631 C C . PHE A 1 79 ? -14.959 -4.184 5.875 1.00 97.75 79 PHE A C 1
ATOM 633 O O . PHE A 1 79 ? -15.387 -4.138 7.023 1.00 97.75 79 PHE A O 1
ATOM 640 N N . GLN A 1 80 ? -15.771 -4.017 4.828 1.00 97.06 80 GLN A N 1
ATOM 641 C CA . GLN A 1 80 ? -17.216 -3.815 4.969 1.00 97.06 80 GLN A CA 1
ATOM 642 C C . GLN A 1 80 ? -17.917 -5.047 5.553 1.00 97.06 80 GLN A C 1
ATOM 644 O O . GLN A 1 80 ? -18.848 -4.912 6.348 1.00 97.06 80 GLN A O 1
ATOM 649 N N . ARG A 1 81 ? -17.482 -6.250 5.161 1.00 98.31 81 ARG A N 1
ATOM 650 C CA . ARG A 1 81 ? -18.030 -7.515 5.660 1.00 98.31 81 ARG A CA 1
ATOM 651 C C . ARG A 1 81 ? -17.605 -7.803 7.098 1.00 98.31 81 ARG A C 1
ATOM 653 O O . ARG A 1 81 ? -18.405 -8.332 7.865 1.00 98.31 81 ARG A O 1
ATOM 660 N N . ASP A 1 82 ? -16.363 -7.486 7.443 1.00 97.81 82 ASP A N 1
ATOM 661 C CA . ASP A 1 82 ? -15.810 -7.642 8.785 1.00 97.81 82 ASP A CA 1
ATOM 662 C C . ASP A 1 82 ? -15.055 -6.371 9.211 1.00 97.81 82 ASP A C 1
ATOM 664 O O . ASP A 1 82 ? -13.848 -6.247 8.972 1.00 97.81 82 ASP A O 1
ATOM 668 N N . PRO A 1 83 ? -15.746 -5.438 9.894 1.00 93.88 83 PRO A N 1
ATOM 669 C CA . PRO A 1 83 ? -15.142 -4.198 10.371 1.00 93.88 83 PRO A CA 1
ATOM 670 C C . PRO A 1 83 ? -14.103 -4.393 1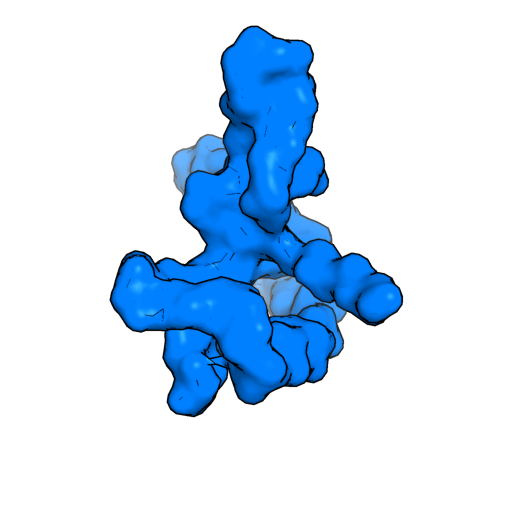1.478 1.00 93.88 83 PRO A C 1
ATOM 672 O O . PRO A 1 83 ? -13.505 -3.419 11.918 1.00 93.88 83 PRO A O 1
ATOM 675 N N . THR A 1 84 ? -13.887 -5.620 11.970 1.00 95.56 84 THR A N 1
ATOM 676 C CA . THR A 1 84 ? -12.832 -5.902 12.954 1.00 95.56 84 THR A CA 1
ATOM 677 C C . THR A 1 84 ? -11.468 -6.124 12.300 1.00 95.56 84 THR A C 1
ATOM 679 O O . THR A 1 84 ? -10.446 -6.094 12.992 1.00 95.56 84 THR A O 1
ATOM 682 N N . LEU A 1 85 ? -11.429 -6.299 10.971 1.00 97.56 85 LEU A N 1
ATOM 683 C CA . LEU A 1 85 ? -10.190 -6.443 10.214 1.00 97.56 85 LEU A CA 1
ATOM 684 C C . LEU A 1 85 ? -9.313 -5.208 10.373 1.00 97.56 85 LEU A C 1
ATOM 686 O O . LEU A 1 85 ? -9.765 -4.076 10.222 1.00 97.56 85 LEU A O 1
ATOM 690 N N . THR A 1 86 ? -8.037 -5.446 10.653 1.00 96.06 86 THR A N 1
ATOM 691 C CA . THR A 1 86 ? -7.019 -4.401 10.650 1.00 96.06 86 THR A CA 1
ATOM 692 C C . THR A 1 86 ? -6.408 -4.305 9.249 1.00 96.06 86 THR A C 1
ATOM 694 O O . THR A 1 86 ? -7.120 -4.313 8.245 1.00 96.06 86 THR A O 1
ATOM 697 N N . TRP A 1 87 ? -5.090 -4.200 9.153 1.00 97.31 87 TRP A N 1
ATOM 698 C CA . TRP A 1 87 ? -4.397 -4.035 7.889 1.00 97.31 87 TRP A CA 1
ATOM 699 C C . TRP A 1 87 ? -4.478 -5.289 7.007 1.00 97.31 87 TRP A C 1
ATOM 701 O O . TRP A 1 87 ? -4.321 -6.418 7.478 1.00 97.31 87 TRP A O 1
ATOM 711 N N . GLN A 1 88 ? -4.645 -5.078 5.707 1.00 98.31 88 GLN A N 1
ATOM 712 C CA . GLN A 1 88 ? -4.621 -6.091 4.658 1.00 98.31 88 GLN A CA 1
ATOM 713 C C . GLN A 1 88 ? -3.428 -5.844 3.731 1.00 98.31 88 GLN A C 1
ATOM 715 O O . GLN A 1 88 ? -3.074 -4.700 3.440 1.00 98.31 88 GLN A O 1
ATOM 720 N N . TYR A 1 89 ? -2.807 -6.925 3.257 1.00 96.75 89 TYR A N 1
ATOM 721 C CA . TYR A 1 89 ? -1.572 -6.848 2.483 1.00 96.75 89 TYR A CA 1
ATOM 722 C C . TYR A 1 89 ? -1.568 -7.838 1.322 1.00 96.75 89 TYR A C 1
ATOM 724 O O . TYR A 1 89 ? -1.986 -8.987 1.463 1.00 96.75 89 TYR A O 1
ATOM 732 N N . PHE A 1 90 ? -0.998 -7.411 0.201 1.00 97.69 90 PHE A N 1
ATOM 733 C CA . PHE A 1 90 ? -0.559 -8.275 -0.889 1.00 97.69 90 PHE A CA 1
ATOM 734 C C . PHE A 1 90 ? 0.949 -8.107 -1.078 1.00 97.69 90 PHE A C 1
ATOM 736 O O . PHE A 1 90 ? 1.428 -6.991 -1.274 1.00 97.69 90 PHE A O 1
ATOM 743 N N . GLY A 1 91 ? 1.696 -9.208 -1.010 1.00 96.94 91 GLY A N 1
ATOM 744 C CA . GLY A 1 91 ? 3.129 -9.232 -1.299 1.00 96.94 91 GLY A CA 1
ATOM 745 C C . GLY A 1 91 ? 3.383 -9.779 -2.697 1.00 96.94 91 GLY A C 1
ATOM 746 O O . GLY A 1 91 ? 3.063 -10.935 -2.970 1.00 96.94 91 GLY A O 1
ATOM 747 N N . SER A 1 92 ? 3.972 -8.965 -3.570 1.00 95.50 92 SER A N 1
ATOM 748 C CA . SER A 1 92 ? 4.383 -9.405 -4.902 1.00 95.50 92 SER A CA 1
ATOM 749 C C . SER A 1 92 ? 5.746 -10.088 -4.861 1.00 95.50 92 SER A C 1
ATOM 751 O O . SER A 1 92 ? 6.686 -9.588 -4.239 1.00 95.50 92 SER A O 1
ATOM 753 N N . SER A 1 93 ? 5.905 -11.171 -5.625 1.00 92.88 93 SER A N 1
ATOM 754 C CA . SER A 1 93 ? 7.214 -11.790 -5.866 1.00 92.88 93 SER A CA 1
ATOM 755 C C . SER A 1 93 ? 8.183 -10.874 -6.623 1.00 92.88 93 SER A C 1
ATOM 757 O O . SER A 1 93 ? 9.383 -11.124 -6.602 1.00 92.88 93 SER A O 1
ATOM 759 N N . THR A 1 94 ? 7.684 -9.815 -7.271 1.00 90.94 94 THR A N 1
ATOM 760 C CA . THR A 1 94 ? 8.505 -8.785 -7.933 1.00 90.94 94 THR A CA 1
ATOM 761 C C . THR A 1 94 ? 9.049 -7.723 -6.971 1.00 90.94 94 THR A C 1
ATOM 763 O O . THR A 1 94 ? 9.788 -6.844 -7.397 1.00 90.94 94 THR A O 1
ATOM 766 N N . GLY A 1 95 ? 8.737 -7.810 -5.670 1.00 91.19 95 GLY A N 1
ATOM 767 C CA . GLY A 1 95 ? 9.416 -7.020 -4.638 1.00 91.19 95 GLY A CA 1
ATOM 768 C C . GLY A 1 95 ? 8.698 -5.747 -4.187 1.00 91.19 95 GLY A C 1
ATOM 769 O O . GLY A 1 95 ? 9.361 -4.805 -3.762 1.00 91.19 95 GLY A O 1
ATOM 770 N N . PHE A 1 96 ? 7.365 -5.708 -4.234 1.00 95.00 96 PHE A N 1
ATOM 771 C CA . PHE A 1 96 ? 6.569 -4.637 -3.621 1.00 95.00 96 PHE A CA 1
ATOM 772 C C . PHE A 1 96 ? 5.459 -5.205 -2.730 1.00 95.00 96 PHE A C 1
ATOM 774 O O . PHE A 1 96 ? 5.016 -6.342 -2.917 1.00 95.00 96 PHE A O 1
ATOM 781 N N . PHE A 1 97 ? 4.982 -4.388 -1.793 1.00 96.88 97 PHE A N 1
ATOM 782 C CA . PHE A 1 97 ? 3.765 -4.649 -1.029 1.00 96.88 97 PHE A CA 1
ATOM 783 C C . PHE A 1 97 ? 2.671 -3.667 -1.425 1.00 96.88 97 PHE A C 1
ATOM 785 O O . PHE A 1 97 ? 2.942 -2.480 -1.578 1.00 96.88 97 PHE A O 1
ATOM 792 N N . ARG A 1 98 ? 1.435 -4.149 -1.545 1.00 97.69 98 ARG A N 1
ATOM 793 C CA . ARG A 1 98 ? 0.228 -3.318 -1.580 1.00 97.69 98 ARG A CA 1
ATOM 794 C C . ARG A 1 98 ? -0.473 -3.430 -0.231 1.00 97.69 98 ARG A C 1
ATOM 796 O O . ARG A 1 98 ? -0.683 -4.546 0.241 1.00 97.69 98 ARG A O 1
ATOM 803 N N . ILE A 1 99 ? -0.794 -2.294 0.376 1.00 97.56 99 ILE A N 1
ATOM 804 C CA . ILE A 1 99 ? -1.209 -2.175 1.777 1.00 97.56 99 ILE A CA 1
ATOM 805 C C . ILE A 1 99 ? -2.530 -1.408 1.852 1.00 97.56 99 ILE A C 1
ATOM 807 O O . ILE A 1 99 ? -2.643 -0.353 1.231 1.00 97.56 99 ILE A O 1
ATOM 811 N N . TYR A 1 100 ? -3.504 -1.935 2.595 1.00 98.00 100 TYR A N 1
ATOM 812 C CA . TYR A 1 100 ? -4.799 -1.298 2.851 1.00 98.00 100 TYR A CA 1
ATOM 813 C C . TYR A 1 100 ? -5.183 -1.379 4.341 1.00 98.00 100 TYR A C 1
ATOM 815 O O . TYR A 1 100 ? -4.949 -2.426 4.955 1.00 98.00 100 TYR A O 1
ATOM 823 N N . PRO A 1 101 ? -5.881 -0.372 4.890 1.00 94.81 101 PRO A N 1
ATOM 824 C CA . PRO A 1 101 ? -6.062 0.967 4.321 1.00 94.81 101 PRO A CA 1
ATOM 825 C C . PRO A 1 101 ? -4.803 1.830 4.462 1.00 94.81 101 PRO A C 1
ATOM 827 O O . PRO A 1 101 ? -4.220 1.851 5.564 1.00 94.81 101 PRO A O 1
#